Protein AF-A0A1S2PNC9-F1 (afdb_monomer)

Nearest PDB structures (foldseek):
  3hpg-assembly2_F  TM=6.362E-01  e=1.826E-01  Visna/maedi virus EV1 KV1772
  3hpg-assembly3_B-2  TM=6.464E-01  e=2.235E-01  Visna/maedi virus EV1 KV1772
  1cz9-assembly1_A-2  TM=5.524E-01  e=2.927E-01  Avian sarcoma virus
  1b73-assembly1_A  TM=4.528E-01  e=2.391E-01  Aquifex pyrophilus
  5ejk-assembly1_H  TM=5.675E-01  e=9.208E-01  Rous sarcoma virus - Prague C

Solvent-accessible surface area (backbone atoms only — not comparable to full-atom values): 5379 Å² total; per-residue (Å²): 112,68,60,64,49,53,53,53,49,47,70,68,61,87,50,65,41,80,44,77,42,72,69,48,69,74,71,69,30,68,71,41,50,55,51,37,67,78,33,57,83,29,34,44,82,45,65,48,69,82,94,45,67,93,75,36,73,64,48,58,54,48,49,50,49,48,53,55,56,53,48,55,56,53,73,76,55,86,78,80,92,79,90,86,89,131

Sequence (86 aa):
MFCAFLDRLARRAGLKVHVIADPYPVHRSPAVRARLAANAERVELHLTPGYSPELNPGELLNADLKHHVHGARATLCGTGSRSWRL

Mean predicted aligned error: 11.38 Å

Foldseek 3Di:
DVLVVQVVQLVPPVAADEAEEEPDVVCVDPVNVVSCVVRVRRYDYHYDDPPPCVPDPVSVVVVVVCVVVVVVVVVVPPDDDDDDDD

Secondary structure (DSSP, 8-state):
-HHHHHHHHHHHSSS-EEEEE---GGGGSHHHHHHHHTTTTTEEEEEPPTT-GGG-HHHHHHHHHHHHHHHHHHHT--S-------

Structure (mmCIF, N/CA/C/O backbone):
data_AF-A0A1S2PNC9-F1
#
_entry.id   AF-A0A1S2PNC9-F1
#
loop_
_atom_site.group_PDB
_atom_site.id
_atom_site.type_symbol
_atom_site.label_atom_id
_atom_site.label_alt_id
_atom_site.label_comp_id
_atom_site.label_asym_id
_atom_site.label_entity_id
_atom_site.label_seq_id
_atom_site.pdbx_PDB_ins_code
_atom_site.Cartn_x
_atom_site.Cartn_y
_atom_site.Cartn_z
_atom_site.occupancy
_atom_site.B_iso_or_equiv
_atom_site.auth_seq_id
_atom_site.auth_comp_id
_atom_site.auth_asym_id
_atom_site.auth_atom_id
_atom_site.pdbx_PDB_model_num
ATOM 1 N N . MET A 1 1 ? -4.784 -9.185 -8.099 1.00 82.44 1 MET A N 1
ATOM 2 C CA . MET A 1 1 ? -4.251 -9.744 -6.834 1.00 82.44 1 MET A CA 1
ATOM 3 C C . MET A 1 1 ? -3.937 -8.655 -5.802 1.00 82.44 1 MET A C 1
ATOM 5 O O . MET A 1 1 ? -4.552 -8.674 -4.745 1.00 82.44 1 MET A O 1
ATOM 9 N N . PHE A 1 2 ? -3.064 -7.679 -6.100 1.00 92.12 2 PHE A N 1
ATOM 10 C CA . PHE A 1 2 ? -2.669 -6.644 -5.125 1.00 92.12 2 PHE A CA 1
ATOM 11 C C . PHE A 1 2 ? -3.811 -5.705 -4.695 1.00 92.12 2 PHE A C 1
ATOM 13 O O . PHE A 1 2 ? -4.001 -5.507 -3.503 1.00 92.12 2 PHE A O 1
ATOM 20 N N . CYS A 1 3 ? -4.650 -5.212 -5.617 1.00 93.19 3 CYS A N 1
ATOM 21 C CA . CYS A 1 3 ? -5.806 -4.388 -5.227 1.00 93.19 3 CYS A CA 1
ATOM 22 C C . CYS A 1 3 ? -6.741 -5.135 -4.262 1.00 93.19 3 CYS A C 1
ATOM 24 O O . CYS A 1 3 ? -7.036 -4.637 -3.190 1.00 93.19 3 CYS A O 1
ATOM 26 N N . ALA A 1 4 ? -7.098 -6.388 -4.564 1.00 93.50 4 ALA A N 1
ATOM 27 C CA . ALA A 1 4 ? -7.934 -7.199 -3.672 1.00 93.50 4 ALA A CA 1
ATOM 28 C C . ALA A 1 4 ? -7.318 -7.395 -2.270 1.00 93.50 4 ALA A C 1
ATOM 30 O O . ALA A 1 4 ? -8.044 -7.524 -1.281 1.00 93.50 4 ALA A O 1
ATOM 31 N N . PHE A 1 5 ? -5.984 -7.417 -2.172 1.00 92.12 5 PHE A N 1
ATOM 32 C CA . PHE A 1 5 ? -5.287 -7.408 -0.889 1.00 92.12 5 PHE A CA 1
ATOM 33 C C . PHE A 1 5 ? -5.497 -6.083 -0.140 1.00 92.12 5 PHE A C 1
ATOM 35 O O . PHE A 1 5 ? -5.941 -6.133 1.008 1.00 92.12 5 PHE A O 1
ATOM 42 N N . LEU A 1 6 ? -5.275 -4.934 -0.792 1.00 93.06 6 LEU A N 1
ATOM 43 C CA . LEU A 1 6 ? -5.513 -3.605 -0.208 1.00 93.06 6 LEU A CA 1
ATOM 44 C C . LEU A 1 6 ? -6.958 -3.463 0.288 1.00 93.06 6 LEU A C 1
ATOM 46 O O . LEU A 1 6 ? -7.191 -2.989 1.395 1.00 93.06 6 LEU A O 1
ATOM 50 N N . ASP A 1 7 ? -7.927 -3.962 -0.477 1.00 91.94 7 ASP A N 1
ATOM 51 C CA . ASP A 1 7 ? -9.347 -3.878 -0.129 1.00 91.94 7 ASP A CA 1
ATOM 52 C C . ASP A 1 7 ? -9.671 -4.658 1.139 1.00 91.94 7 ASP A C 1
ATOM 54 O O . ASP A 1 7 ? -10.449 -4.224 1.986 1.00 91.94 7 ASP A O 1
ATOM 58 N N . ARG A 1 8 ? -9.100 -5.857 1.253 1.00 93.06 8 ARG A N 1
ATOM 59 C CA . ARG A 1 8 ? -9.285 -6.703 2.426 1.00 93.06 8 ARG A CA 1
ATOM 60 C C . ARG A 1 8 ? -8.632 -6.080 3.656 1.00 93.06 8 ARG A C 1
ATOM 62 O O . ARG A 1 8 ? -9.210 -6.186 4.734 1.00 93.06 8 ARG A O 1
ATOM 69 N N . LEU A 1 9 ? -7.485 -5.424 3.486 1.00 91.75 9 LEU A N 1
ATOM 70 C CA . LEU A 1 9 ? -6.809 -4.672 4.542 1.00 91.75 9 LEU A CA 1
ATOM 71 C C . LEU A 1 9 ? -7.690 -3.512 5.031 1.00 91.75 9 LEU A C 1
ATOM 73 O O . LEU A 1 9 ? -8.022 -3.445 6.213 1.00 91.75 9 LEU A O 1
ATOM 77 N N . ALA A 1 10 ? -8.168 -2.689 4.091 1.00 89.88 10 ALA A N 1
ATOM 78 C CA . ALA A 1 10 ? -9.024 -1.530 4.342 1.00 89.88 10 ALA A CA 1
ATOM 79 C C . ALA A 1 10 ? -10.321 -1.882 5.089 1.00 89.88 10 ALA A C 1
ATOM 81 O O . ALA A 1 10 ? -10.839 -1.078 5.863 1.00 89.88 10 ALA A O 1
ATOM 82 N N . ARG A 1 11 ? -10.877 -3.075 4.834 1.00 91.25 11 ARG A N 1
ATOM 83 C CA . ARG A 1 11 ? -12.099 -3.554 5.497 1.00 91.25 11 ARG A CA 1
ATOM 84 C C . ARG A 1 11 ? -11.862 -4.076 6.911 1.00 91.25 11 ARG A C 1
ATOM 86 O O . ARG A 1 11 ? -12.777 -4.007 7.720 1.00 91.25 11 ARG A O 1
ATOM 93 N N . ARG A 1 12 ? -10.690 -4.652 7.194 1.00 89.50 12 ARG A N 1
ATOM 94 C CA . ARG A 1 12 ? -10.441 -5.383 8.449 1.00 89.50 12 ARG A CA 1
ATOM 95 C C . ARG A 1 12 ? -9.799 -4.543 9.542 1.00 89.50 12 ARG A C 1
ATOM 97 O O . ARG A 1 12 ? -10.009 -4.845 10.707 1.00 89.50 12 ARG A O 1
ATOM 104 N N . ALA A 1 13 ? -9.014 -3.532 9.185 1.00 88.12 13 ALA A N 1
ATOM 105 C CA . ALA A 1 13 ? -8.179 -2.841 10.161 1.00 88.12 13 ALA A CA 1
ATOM 106 C C . ALA A 1 13 ? -8.943 -1.907 11.113 1.00 88.12 13 ALA A C 1
ATOM 108 O O . ALA A 1 13 ? -8.402 -1.546 12.150 1.00 88.12 13 ALA A O 1
ATOM 109 N N . GLY A 1 14 ? -10.164 -1.475 10.767 1.00 85.94 14 GLY A N 1
ATOM 110 C CA . GLY A 1 14 ? -10.949 -0.520 11.570 1.00 85.94 14 GLY A CA 1
ATOM 111 C C . GLY A 1 14 ? -10.349 0.894 11.676 1.00 85.94 14 GLY A C 1
ATOM 112 O O . GLY A 1 14 ? -11.026 1.808 12.130 1.00 85.94 14 GLY A O 1
ATOM 113 N N . LEU A 1 15 ? -9.110 1.079 11.217 1.00 91.31 15 LEU A N 1
ATOM 114 C CA . LEU A 1 15 ? -8.306 2.298 11.227 1.00 91.31 15 LEU A CA 1
ATOM 115 C C . LEU A 1 15 ? -7.576 2.430 9.882 1.00 91.31 15 LEU A C 1
ATOM 117 O O . LEU A 1 15 ? -7.506 1.468 9.107 1.00 91.31 15 LEU A O 1
ATOM 121 N N . LYS A 1 16 ? -7.019 3.614 9.604 1.00 94.06 16 LYS A N 1
ATOM 122 C CA . LYS A 1 16 ? -6.217 3.845 8.399 1.00 94.06 16 LYS A CA 1
ATOM 123 C C . LYS A 1 16 ? -4.955 2.980 8.423 1.00 94.06 16 LYS A C 1
ATOM 125 O O . LYS A 1 16 ? -4.226 2.959 9.412 1.00 94.06 16 LYS A O 1
ATOM 130 N N . VAL A 1 17 ? -4.692 2.275 7.325 1.00 94.12 17 VAL A N 1
ATOM 131 C CA . VAL A 1 17 ? -3.547 1.370 7.200 1.00 94.12 17 VAL A CA 1
ATOM 132 C C . VAL A 1 17 ? -2.477 1.964 6.304 1.00 94.12 17 VAL A C 1
ATOM 134 O O . VAL A 1 17 ? -2.739 2.320 5.156 1.00 94.12 17 VAL A O 1
ATOM 137 N N . HIS A 1 18 ? -1.251 1.991 6.811 1.00 93.69 18 HIS A N 1
ATOM 138 C CA . HIS A 1 18 ? -0.066 2.355 6.049 1.00 93.69 18 HIS A CA 1
ATOM 139 C C . HIS A 1 18 ? 0.611 1.071 5.570 1.00 93.69 18 HIS A C 1
ATOM 141 O O . HIS A 1 18 ? 1.056 0.250 6.370 1.00 93.69 18 HIS A O 1
ATOM 147 N N . VAL A 1 19 ? 0.636 0.868 4.257 1.00 92.25 19 VAL A N 1
ATOM 148 C CA . VAL A 1 19 ? 1.272 -0.283 3.613 1.00 92.25 19 VAL A CA 1
ATOM 149 C C . VAL A 1 19 ? 2.628 0.164 3.101 1.00 92.25 19 VAL A C 1
ATOM 151 O O . VAL A 1 19 ? 2.695 1.100 2.313 1.00 92.25 19 VAL A O 1
ATOM 154 N N . ILE A 1 20 ? 3.692 -0.513 3.515 1.00 90.06 20 ILE A N 1
ATOM 155 C CA . ILE A 1 20 ? 5.039 -0.315 2.976 1.00 90.06 20 ILE A CA 1
ATOM 156 C C . ILE A 1 20 ? 5.323 -1.488 2.037 1.00 90.06 20 ILE A C 1
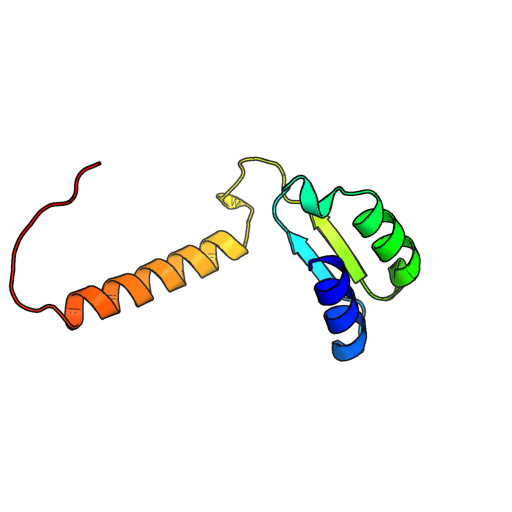ATOM 158 O O . ILE A 1 20 ? 5.133 -2.641 2.425 1.00 90.06 20 ILE A O 1
ATOM 162 N N . ALA A 1 21 ? 5.714 -1.208 0.796 1.00 87.94 21 ALA A N 1
ATOM 163 C CA . ALA A 1 21 ? 6.001 -2.232 -0.204 1.00 87.94 21 ALA A CA 1
ATOM 164 C C . ALA A 1 21 ? 7.231 -1.877 -1.041 1.00 87.94 21 ALA A C 1
ATOM 166 O O . ALA A 1 21 ? 7.563 -0.706 -1.225 1.00 87.94 21 ALA A O 1
ATOM 167 N N . ASP A 1 22 ? 7.868 -2.900 -1.602 1.00 84.25 22 ASP A N 1
ATOM 168 C CA . ASP A 1 22 ? 8.969 -2.714 -2.538 1.00 84.25 22 ASP A CA 1
ATOM 169 C C . ASP A 1 22 ? 8.516 -1.995 -3.818 1.00 84.25 22 ASP A C 1
ATOM 171 O O . ASP A 1 22 ? 7.355 -2.100 -4.232 1.00 84.25 22 ASP A O 1
ATOM 175 N N . PRO A 1 23 ? 9.423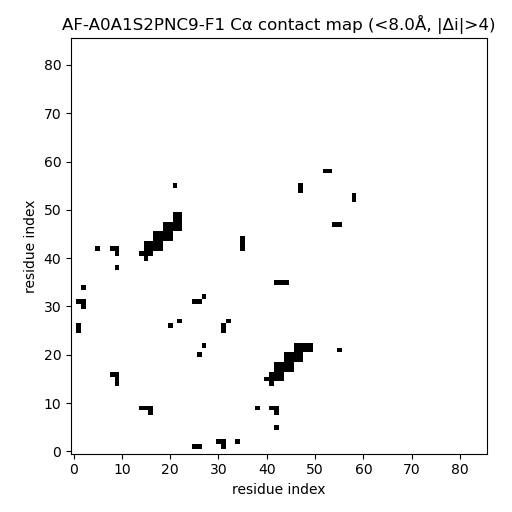 -1.299 -4.519 1.00 85.62 23 PRO A N 1
ATOM 176 C CA . PRO A 1 23 ? 9.114 -0.542 -5.724 1.00 85.62 23 PRO A CA 1
ATOM 177 C C . PRO A 1 23 ? 8.914 -1.424 -6.973 1.00 85.62 23 PRO A C 1
ATOM 179 O O . PRO A 1 23 ? 9.407 -1.087 -8.053 1.00 85.62 23 PRO A O 1
ATOM 182 N N . TYR A 1 24 ? 8.163 -2.526 -6.884 1.00 86.81 24 TYR A N 1
ATOM 183 C CA . TYR A 1 24 ? 7.827 -3.333 -8.059 1.00 86.81 24 TYR A CA 1
ATOM 184 C C . TYR A 1 24 ? 6.829 -2.610 -8.984 1.00 86.81 24 TYR A C 1
ATOM 186 O O . TYR A 1 24 ? 5.906 -1.939 -8.504 1.00 86.81 24 TYR A O 1
ATOM 194 N N . PRO A 1 25 ? 6.935 -2.779 -10.320 1.00 88.25 25 PRO A N 1
ATOM 195 C CA . PRO A 1 25 ? 6.040 -2.132 -11.287 1.00 88.25 25 PRO A CA 1
ATOM 196 C C . PRO A 1 25 ? 4.547 -2.366 -11.020 1.00 88.25 25 PRO A C 1
ATOM 198 O O . PRO A 1 25 ? 3.730 -1.470 -11.230 1.00 88.25 25 PRO A O 1
ATOM 201 N N . VAL A 1 26 ? 4.184 -3.539 -10.488 1.00 89.19 26 VAL A N 1
ATOM 202 C CA . VAL A 1 26 ? 2.795 -3.892 -10.156 1.00 89.19 26 VAL A CA 1
ATOM 203 C C . VAL A 1 26 ? 2.158 -2.918 -9.157 1.00 89.19 26 VAL A C 1
ATOM 205 O O . VAL A 1 26 ? 0.991 -2.550 -9.322 1.00 89.19 26 VAL A O 1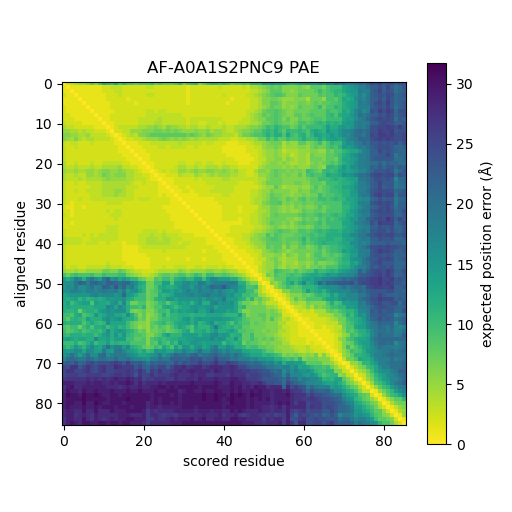
ATOM 208 N N . HIS A 1 27 ? 2.923 -2.427 -8.177 1.00 89.81 27 HIS A N 1
ATOM 209 C CA . HIS A 1 27 ? 2.445 -1.479 -7.166 1.00 89.81 27 HIS A CA 1
ATOM 210 C C . HIS A 1 27 ? 2.270 -0.061 -7.723 1.00 89.81 27 HIS A C 1
ATOM 212 O O . HIS A 1 27 ? 1.538 0.742 -7.153 1.00 89.81 27 HIS A O 1
ATOM 218 N N . ARG A 1 28 ? 2.896 0.244 -8.867 1.00 88.56 28 ARG A N 1
ATOM 219 C CA . ARG A 1 28 ? 2.770 1.535 -9.560 1.00 88.56 28 ARG A CA 1
ATOM 220 C C . ARG A 1 28 ? 1.696 1.547 -10.643 1.00 88.56 28 ARG A C 1
ATOM 222 O O . ARG A 1 28 ? 1.484 2.594 -11.255 1.00 88.56 28 ARG A O 1
ATOM 229 N N . SER A 1 29 ? 1.038 0.415 -10.889 1.00 94.31 29 SER A N 1
ATOM 230 C CA . SER A 1 29 ? 0.063 0.288 -11.970 1.00 94.31 29 SER A CA 1
ATOM 231 C C . SER A 1 29 ? -1.109 1.278 -11.825 1.00 94.31 29 SER A C 1
ATOM 233 O O . SER A 1 29 ? -1.503 1.613 -10.701 1.00 94.31 29 SER A O 1
ATOM 235 N N . PRO A 1 30 ? -1.719 1.726 -12.940 1.00 94.69 30 PRO A N 1
ATOM 236 C CA . PRO A 1 30 ? -2.860 2.643 -12.902 1.00 94.69 30 PRO A CA 1
ATOM 237 C C . PRO A 1 30 ? -4.023 2.127 -12.049 1.00 94.69 30 PRO A C 1
ATOM 239 O O . PRO A 1 30 ? -4.626 2.889 -11.299 1.00 94.69 30 PRO A O 1
ATOM 242 N N . ALA A 1 31 ? -4.285 0.817 -12.095 1.00 94.75 31 ALA A N 1
ATOM 243 C CA . ALA A 1 31 ? -5.326 0.179 -11.294 1.00 94.75 31 ALA A CA 1
ATOM 244 C C . ALA A 1 31 ? -5.083 0.328 -9.782 1.00 94.75 31 ALA A C 1
ATOM 246 O O . ALA A 1 31 ? -6.023 0.562 -9.024 1.00 94.75 31 ALA A O 1
ATOM 247 N N . VAL A 1 32 ? -3.827 0.223 -9.337 1.00 94.00 32 VAL A N 1
ATOM 248 C CA . VAL A 1 32 ? -3.463 0.408 -7.925 1.00 94.00 32 VAL A CA 1
ATOM 249 C C . VAL A 1 32 ? -3.606 1.870 -7.521 1.00 94.00 32 VAL A C 1
ATOM 251 O O . VAL A 1 32 ? -4.195 2.151 -6.481 1.00 94.00 32 VAL A O 1
ATOM 254 N N . ARG A 1 33 ? -3.157 2.808 -8.363 1.00 94.12 33 ARG A N 1
ATOM 255 C CA . ARG A 1 33 ? -3.314 4.250 -8.106 1.00 94.12 33 ARG A CA 1
ATOM 256 C C . ARG A 1 33 ? -4.782 4.653 -7.988 1.00 94.12 33 ARG A C 1
ATOM 258 O O . ARG A 1 33 ? -5.151 5.314 -7.022 1.00 94.12 33 ARG A O 1
ATOM 265 N N . ALA A 1 34 ? -5.621 4.202 -8.921 1.00 95.56 34 ALA A N 1
ATOM 266 C CA . ALA A 1 34 ? -7.060 4.447 -8.884 1.00 95.56 34 ALA A CA 1
ATOM 267 C C . ALA A 1 34 ? -7.693 3.878 -7.606 1.00 95.56 34 ALA A C 1
ATOM 269 O O . ALA A 1 34 ? -8.514 4.530 -6.962 1.00 95.56 34 ALA A O 1
ATOM 270 N N . ARG A 1 35 ? -7.264 2.679 -7.189 1.00 93.88 35 ARG A N 1
ATOM 271 C CA . ARG A 1 35 ? -7.757 2.059 -5.958 1.00 93.88 35 ARG A CA 1
ATOM 272 C C . ARG A 1 35 ? -7.360 2.835 -4.704 1.00 93.88 35 ARG A C 1
ATOM 274 O O . ARG A 1 35 ? -8.202 2.998 -3.822 1.00 93.88 35 ARG A O 1
ATOM 281 N N . LEU A 1 36 ? -6.114 3.295 -4.621 1.00 94.69 36 LEU A N 1
ATOM 282 C CA . LEU A 1 36 ? -5.622 4.092 -3.496 1.00 94.69 36 LEU A CA 1
ATOM 283 C C . LEU A 1 36 ? -6.345 5.437 -3.414 1.00 94.69 36 LEU A C 1
ATOM 285 O O . LEU A 1 36 ? -6.793 5.804 -2.336 1.00 94.69 36 LEU A O 1
ATOM 289 N N . ALA A 1 37 ? -6.563 6.110 -4.547 1.00 94.50 37 ALA A N 1
ATOM 290 C CA . ALA A 1 37 ? -7.338 7.350 -4.589 1.00 94.50 37 ALA A CA 1
ATOM 291 C C . ALA A 1 37 ? -8.767 7.149 -4.054 1.00 94.50 37 ALA A C 1
ATOM 293 O O . ALA A 1 37 ? -9.233 7.920 -3.222 1.00 94.50 37 ALA A O 1
ATOM 294 N N . ALA A 1 38 ? -9.431 6.057 -4.447 1.00 93.69 38 ALA A N 1
ATOM 295 C CA . ALA A 1 38 ? -10.767 5.720 -3.955 1.00 93.69 38 ALA A CA 1
ATOM 296 C C . ALA A 1 38 ? -10.812 5.319 -2.463 1.00 93.69 38 ALA A C 1
ATOM 298 O O . ALA A 1 38 ? -11.898 5.171 -1.909 1.00 93.69 38 ALA A O 1
ATOM 299 N N . ASN A 1 39 ? -9.667 5.079 -1.810 1.00 91.56 39 ASN A N 1
ATOM 300 C CA . ASN A 1 39 ? -9.590 4.605 -0.421 1.00 91.56 39 ASN A CA 1
ATOM 301 C C . ASN A 1 39 ? -8.570 5.390 0.420 1.00 91.56 39 ASN A C 1
ATOM 303 O O . ASN A 1 39 ? -8.065 4.845 1.399 1.00 91.56 39 ASN A O 1
ATOM 307 N N . ALA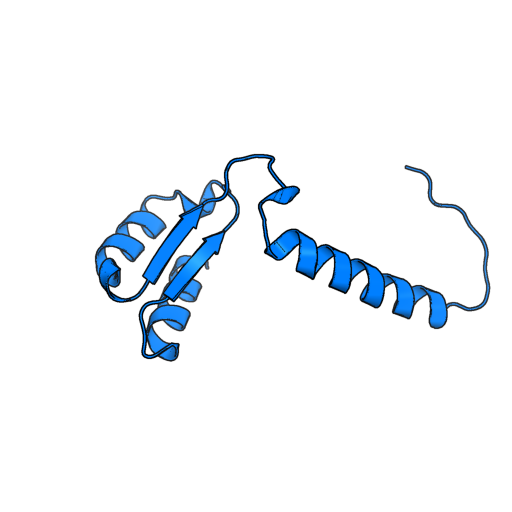 A 1 40 ? -8.277 6.646 0.074 1.00 91.38 40 ALA A N 1
ATOM 308 C CA . ALA A 1 40 ? -7.193 7.423 0.688 1.00 91.38 40 ALA A CA 1
ATOM 309 C C . ALA A 1 40 ? -7.341 7.615 2.216 1.00 91.38 40 ALA A C 1
ATOM 311 O O . ALA A 1 40 ? -6.350 7.672 2.944 1.00 91.38 40 ALA A O 1
ATOM 312 N N . GLU A 1 41 ? -8.581 7.641 2.713 1.00 93.69 41 GLU A N 1
ATOM 313 C CA . GLU A 1 41 ? -8.915 7.691 4.148 1.00 93.69 41 GLU A CA 1
ATOM 314 C C . GLU A 1 41 ? -8.611 6.377 4.889 1.00 93.69 41 GLU A C 1
ATOM 316 O O . GLU A 1 41 ? -8.465 6.346 6.107 1.00 93.69 41 GLU A O 1
ATOM 321 N N . ARG A 1 42 ? -8.531 5.256 4.163 1.00 93.56 42 ARG A N 1
ATOM 322 C CA . ARG A 1 42 ? -8.432 3.907 4.740 1.00 93.56 42 ARG A CA 1
ATOM 323 C C . ARG A 1 42 ? -7.089 3.245 4.497 1.00 93.56 42 ARG A C 1
ATOM 325 O O . ARG A 1 42 ? -6.675 2.432 5.316 1.00 93.56 42 ARG A O 1
ATOM 332 N N . VAL A 1 43 ? -6.439 3.526 3.371 1.00 95.50 43 VAL A N 1
ATOM 333 C CA . VAL A 1 43 ? -5.176 2.892 2.991 1.00 95.50 43 VAL A CA 1
ATOM 334 C C . VAL A 1 43 ? -4.266 3.894 2.306 1.00 95.50 43 VAL A C 1
ATOM 336 O O . VAL A 1 43 ? -4.667 4.578 1.368 1.00 95.50 43 VAL A O 1
ATOM 339 N N . GLU A 1 44 ? -3.012 3.901 2.734 1.00 95.44 44 GLU A N 1
ATOM 340 C CA . GLU A 1 44 ? -1.939 4.677 2.133 1.00 95.44 44 GLU A CA 1
ATOM 341 C C . GLU A 1 44 ? -0.764 3.755 1.806 1.00 95.44 44 GLU A C 1
ATOM 343 O O . GLU A 1 44 ? -0.376 2.926 2.629 1.00 95.44 44 GLU A O 1
ATOM 348 N N . LEU A 1 45 ? -0.222 3.866 0.592 1.00 94.31 45 LEU A N 1
ATOM 349 C CA . LEU A 1 45 ? 0.883 3.032 0.122 1.00 94.31 45 LEU A CA 1
ATOM 350 C C . LEU A 1 45 ? 2.175 3.845 0.069 1.00 94.31 45 LEU A C 1
ATOM 352 O O . LEU A 1 45 ? 2.252 4.849 -0.635 1.00 94.31 45 LEU A O 1
ATOM 356 N N . HIS A 1 46 ? 3.194 3.335 0.743 1.00 91.56 46 HIS A N 1
ATOM 357 C CA . HIS A 1 46 ? 4.554 3.848 0.786 1.00 91.56 46 HIS A CA 1
ATOM 358 C C . HIS A 1 46 ? 5.446 2.873 0.024 1.00 91.56 46 HIS A C 1
ATOM 360 O O . HIS A 1 46 ? 5.447 1.676 0.312 1.00 91.56 46 HIS A O 1
ATOM 366 N N . LEU A 1 47 ? 6.175 3.364 -0.977 1.00 88.19 47 LEU A N 1
ATOM 367 C CA . LEU A 1 47 ? 7.133 2.541 -1.711 1.00 88.19 47 LEU A CA 1
ATOM 368 C C . LEU A 1 47 ? 8.535 2.815 -1.187 1.00 88.19 47 LEU A C 1
ATOM 370 O O . LEU A 1 47 ? 8.929 3.977 -1.086 1.00 88.19 47 LEU A O 1
ATOM 374 N N . THR A 1 48 ? 9.285 1.760 -0.884 1.00 83.62 48 THR A N 1
ATOM 375 C CA . THR A 1 48 ? 10.689 1.909 -0.498 1.00 83.62 48 THR A CA 1
ATOM 376 C C . THR A 1 48 ? 11.512 2.455 -1.677 1.00 83.62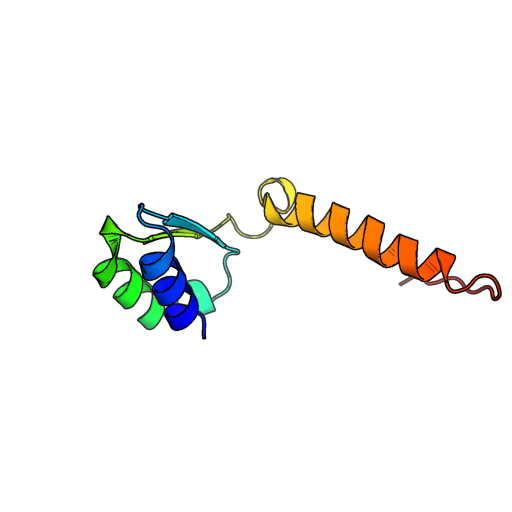 48 THR A C 1
ATOM 378 O O . THR A 1 48 ? 11.176 2.214 -2.849 1.00 83.62 48 THR A O 1
ATOM 381 N N . PRO A 1 49 ? 12.586 3.221 -1.406 1.00 76.19 49 PRO A N 1
ATOM 382 C CA . PRO A 1 49 ? 13.578 3.544 -2.422 1.00 76.19 49 PRO A CA 1
ATOM 383 C C . PRO A 1 49 ? 14.120 2.246 -3.035 1.00 76.19 49 PRO A C 1
ATOM 385 O O . PRO A 1 49 ? 14.310 1.250 -2.338 1.00 76.19 49 PRO A O 1
ATOM 388 N N . GLY A 1 50 ? 14.338 2.231 -4.351 1.00 65.62 50 GLY A N 1
ATOM 389 C CA . GLY A 1 50 ? 14.915 1.056 -5.005 1.00 65.62 50 GLY A CA 1
ATOM 390 C C . GLY A 1 50 ? 16.308 0.755 -4.454 1.00 65.62 50 GLY A C 1
ATOM 391 O O . GLY A 1 50 ? 17.110 1.673 -4.333 1.00 65.62 50 GLY A O 1
ATOM 392 N N . TYR A 1 51 ? 16.588 -0.523 -4.175 1.00 57.75 51 TYR A N 1
ATOM 393 C CA . TYR A 1 51 ? 17.901 -1.020 -3.738 1.00 57.75 51 TYR A CA 1
ATOM 394 C C . TYR A 1 51 ? 18.419 -0.482 -2.384 1.00 57.75 51 TYR A C 1
ATOM 396 O O . TYR A 1 51 ? 19.624 -0.338 -2.214 1.00 57.75 51 TYR A O 1
ATOM 404 N N . SER A 1 52 ? 17.533 -0.280 -1.400 1.00 63.59 52 SER A N 1
ATOM 405 C CA . SER A 1 52 ? 17.913 -0.043 0.008 1.00 63.59 52 SER A CA 1
ATOM 406 C C . SER A 1 52 ? 17.373 -1.140 0.940 1.00 63.59 52 SER A C 1
ATOM 408 O O . SER A 1 52 ? 16.389 -0.909 1.653 1.00 63.59 52 SER A O 1
ATOM 410 N N . PRO A 1 53 ? 17.953 -2.358 0.926 1.00 60.91 53 PRO A N 1
ATOM 411 C CA . PRO A 1 53 ? 17.535 -3.450 1.813 1.00 60.91 53 PRO A CA 1
ATOM 412 C C . PRO A 1 53 ? 17.614 -3.072 3.301 1.00 60.91 53 PRO A C 1
ATOM 414 O O . PRO A 1 53 ? 16.779 -3.506 4.088 1.00 60.91 53 PRO A O 1
ATOM 417 N N . GLU A 1 54 ? 18.547 -2.200 3.679 1.00 61.38 54 GLU A N 1
ATOM 418 C CA . GLU A 1 54 ? 18.717 -1.662 5.032 1.00 61.38 54 GLU A CA 1
ATOM 419 C C . GLU A 1 54 ? 17.541 -0.799 5.521 1.00 61.38 54 GLU A C 1
ATOM 421 O O . GLU A 1 54 ? 17.363 -0.633 6.725 1.00 61.38 54 GLU A O 1
ATOM 426 N N . LEU A 1 55 ? 16.717 -0.276 4.605 1.00 62.59 55 LEU A N 1
ATOM 427 C CA . LEU A 1 55 ? 15.541 0.540 4.923 1.00 62.59 55 LEU A CA 1
ATOM 428 C C . LEU A 1 55 ? 14.223 -0.235 4.814 1.00 62.59 55 LEU A C 1
ATOM 430 O O . LEU A 1 55 ? 13.166 0.314 5.128 1.00 62.59 55 LEU A O 1
ATOM 434 N N . ASN A 1 56 ? 14.258 -1.494 4.368 1.00 68.88 56 ASN A N 1
ATOM 435 C CA . ASN A 1 56 ? 13.070 -2.332 4.301 1.00 68.88 56 ASN A CA 1
ATOM 436 C C . ASN A 1 56 ? 12.901 -3.092 5.631 1.00 68.88 56 ASN A C 1
ATOM 438 O O . ASN A 1 56 ? 13.602 -4.080 5.854 1.00 68.88 56 ASN A O 1
ATOM 442 N N . PRO A 1 57 ? 11.948 -2.716 6.510 1.00 66.44 57 PRO A N 1
ATOM 443 C CA . PRO A 1 57 ? 11.716 -3.450 7.758 1.00 66.44 57 PRO A CA 1
ATOM 444 C C . PRO A 1 57 ? 11.320 -4.916 7.509 1.00 66.44 57 PRO A C 1
ATOM 446 O O . PRO A 1 57 ? 11.531 -5.774 8.366 1.00 66.44 57 PRO A O 1
ATOM 449 N N . GLY A 1 58 ? 10.783 -5.218 6.321 1.00 67.00 58 GLY A N 1
ATOM 450 C CA . GLY A 1 58 ? 10.507 -6.577 5.881 1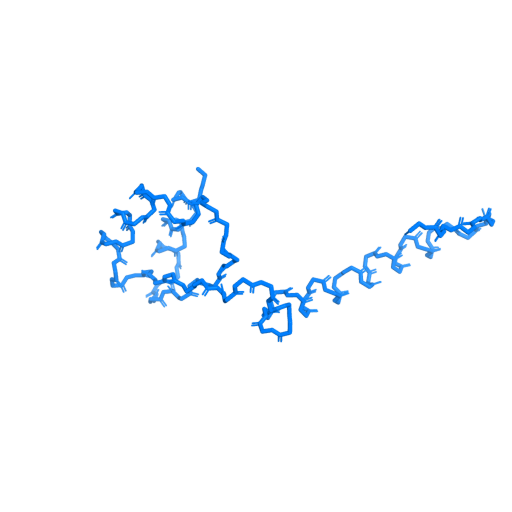.00 67.00 58 GLY A CA 1
ATOM 451 C C . GLY A 1 58 ? 11.768 -7.417 5.687 1.00 67.00 58 GLY A C 1
ATOM 452 O O . GLY A 1 58 ? 11.713 -8.611 5.953 1.00 67.00 58 GLY A O 1
ATOM 453 N N . GLU A 1 59 ? 12.905 -6.832 5.299 1.00 73.44 59 GLU A N 1
ATOM 454 C CA . GLU A 1 59 ? 14.157 -7.584 5.133 1.00 73.44 59 GLU A CA 1
ATOM 455 C C . GLU A 1 59 ? 14.720 -8.055 6.472 1.00 73.44 59 GLU A C 1
ATOM 457 O O . GLU A 1 59 ? 15.202 -9.180 6.547 1.00 73.44 59 GLU A O 1
ATOM 462 N N . LEU A 1 60 ? 14.583 -7.273 7.549 1.00 70.19 60 LEU A N 1
ATOM 463 C CA . LEU A 1 60 ? 14.999 -7.714 8.884 1.00 70.19 60 LEU A CA 1
ATOM 464 C C . LEU A 1 60 ? 14.175 -8.923 9.352 1.00 70.19 60 LEU A C 1
ATOM 466 O O . LEU A 1 60 ? 14.737 -9.932 9.777 1.00 70.19 60 LEU A O 1
ATOM 470 N N . LEU A 1 61 ? 12.847 -8.852 9.211 1.00 73.12 61 LEU A N 1
ATOM 471 C CA . LEU A 1 61 ? 11.959 -9.976 9.518 1.00 73.12 61 LEU A CA 1
ATOM 472 C C . LEU A 1 61 ? 12.250 -11.182 8.618 1.00 73.12 61 LEU A C 1
ATOM 474 O O . LEU A 1 61 ? 12.265 -12.319 9.075 1.00 73.12 61 LEU A O 1
ATOM 478 N N . ASN A 1 62 ? 12.464 -10.955 7.326 1.00 77.06 62 ASN A N 1
ATOM 479 C CA . ASN A 1 62 ? 12.705 -12.023 6.367 1.00 77.06 62 ASN A CA 1
ATOM 480 C C . ASN A 1 62 ? 14.075 -12.672 6.588 1.00 77.06 62 ASN A C 1
ATOM 482 O O . ASN A 1 62 ? 14.201 -13.876 6.407 1.00 77.06 62 ASN A O 1
ATOM 486 N N . ALA A 1 63 ? 15.0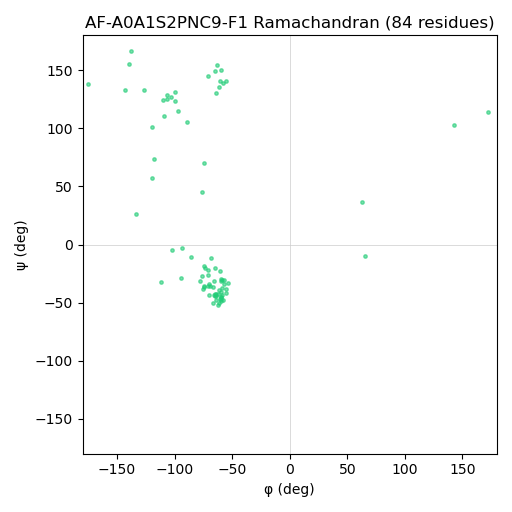88 -11.909 7.002 1.00 77.75 63 ALA A N 1
ATOM 487 C CA . ALA A 1 63 ? 16.387 -12.427 7.410 1.00 77.75 63 ALA A CA 1
ATOM 488 C C . ALA A 1 63 ? 16.260 -13.306 8.658 1.00 77.75 63 ALA A C 1
ATOM 490 O O . ALA A 1 63 ? 16.798 -14.412 8.661 1.00 77.75 63 ALA A O 1
ATOM 491 N N . ASP A 1 64 ? 15.494 -12.867 9.660 1.00 77.75 64 ASP A N 1
ATOM 492 C CA . ASP A 1 64 ? 15.203 -13.656 10.859 1.00 77.75 64 ASP A CA 1
ATOM 493 C C . ASP A 1 64 ? 14.463 -14.959 10.516 1.00 77.75 64 ASP A C 1
ATOM 495 O O . ASP A 1 64 ? 14.910 -16.055 10.855 1.00 77.75 64 ASP A O 1
ATOM 499 N N . LEU A 1 65 ? 13.383 -14.861 9.736 1.00 77.12 65 LEU A N 1
ATOM 500 C CA . LEU A 1 65 ? 12.627 -16.022 9.272 1.00 77.12 65 LEU A CA 1
ATOM 501 C C . LEU A 1 65 ? 13.497 -16.966 8.442 1.00 77.12 65 LEU A C 1
ATOM 503 O O . LEU A 1 65 ? 13.463 -18.171 8.666 1.00 77.12 65 LEU A O 1
ATOM 507 N N . LYS A 1 66 ? 14.300 -16.454 7.504 1.00 78.50 66 LYS A N 1
ATOM 508 C CA . LYS A 1 66 ? 15.243 -17.267 6.724 1.00 78.50 66 LYS A CA 1
ATOM 509 C C . LYS A 1 66 ? 16.241 -17.956 7.649 1.00 78.50 66 LYS A C 1
ATOM 511 O O . LYS A 1 66 ? 16.458 -19.153 7.497 1.00 78.50 66 LYS A O 1
ATOM 516 N N . HIS A 1 67 ? 16.808 -17.252 8.625 1.00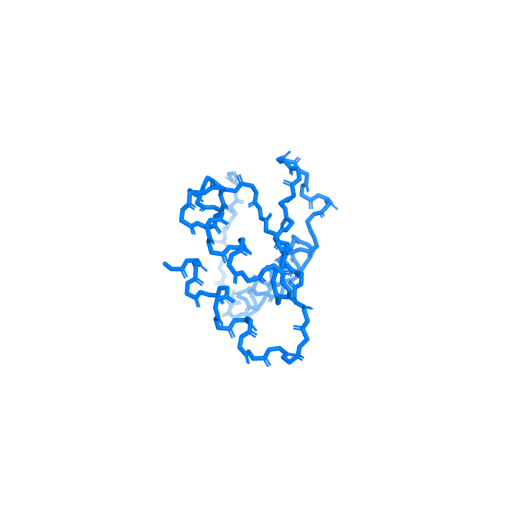 77.44 67 HIS A N 1
ATOM 517 C CA . HIS A 1 67 ? 17.756 -17.831 9.573 1.00 77.44 67 HIS A CA 1
ATOM 518 C C . HIS A 1 67 ? 17.129 -18.992 10.361 1.00 77.44 67 HIS A C 1
ATOM 520 O O . HIS A 1 67 ? 17.682 -20.093 10.394 1.00 77.44 67 HIS A O 1
ATOM 526 N N . HIS A 1 68 ? 15.929 -18.789 10.903 1.00 74.75 68 HIS A N 1
ATOM 527 C CA . HIS A 1 68 ? 15.234 -19.787 11.713 1.00 74.75 68 HIS A CA 1
ATOM 528 C C . HIS A 1 68 ? 14.646 -20.947 10.891 1.00 74.75 68 HIS A C 1
ATOM 530 O O . HIS A 1 68 ? 14.711 -22.103 11.310 1.00 74.75 68 HIS A O 1
ATOM 536 N N . VAL A 1 69 ? 14.131 -20.683 9.688 1.00 75.00 69 VAL A N 1
ATOM 537 C CA . VAL A 1 69 ? 13.576 -21.712 8.792 1.00 75.00 69 VAL A CA 1
ATOM 538 C C . VAL A 1 69 ? 14.685 -22.539 8.132 1.00 75.00 69 VAL A C 1
ATOM 540 O O . VAL A 1 69 ? 14.546 -23.758 8.009 1.00 75.00 69 VAL A O 1
ATOM 543 N N . HIS A 1 70 ? 15.808 -21.928 7.741 1.00 62.22 70 HIS A N 1
ATOM 544 C CA . HIS A 1 70 ? 16.970 -22.672 7.241 1.00 62.22 70 HIS A CA 1
ATOM 545 C C . HIS A 1 70 ? 17.679 -23.442 8.365 1.00 62.22 70 HIS A C 1
ATOM 547 O O . HIS A 1 70 ? 18.099 -24.577 8.135 1.00 62.22 70 HIS A O 1
ATOM 553 N N . GLY A 1 71 ? 17.733 -22.889 9.583 1.00 56.28 71 GLY A N 1
ATOM 554 C CA . GLY A 1 71 ? 18.239 -23.580 10.773 1.00 56.28 71 GLY A CA 1
ATOM 555 C C . GLY A 1 71 ? 17.436 -24.840 11.107 1.00 56.28 71 GLY A C 1
ATOM 556 O O . GLY A 1 71 ? 18.015 -25.913 11.254 1.00 56.28 71 GLY A O 1
ATOM 557 N N . ALA A 1 72 ? 16.101 -24.761 11.101 1.00 54.09 72 ALA A N 1
ATOM 558 C CA . ALA A 1 72 ? 15.228 -25.919 11.329 1.00 54.09 72 ALA A CA 1
ATOM 559 C C . ALA A 1 72 ? 15.435 -27.046 10.297 1.00 54.09 72 ALA A C 1
ATOM 561 O O . ALA A 1 72 ? 15.300 -28.230 10.609 1.00 54.09 72 ALA A O 1
ATOM 562 N N . ARG A 1 73 ? 15.806 -26.690 9.062 1.00 48.88 73 ARG A N 1
ATOM 563 C CA . ARG A 1 73 ? 16.084 -27.644 7.982 1.00 48.88 73 ARG A CA 1
ATOM 564 C C . ARG A 1 73 ? 17.451 -28.328 8.132 1.00 48.88 73 ARG A C 1
ATOM 566 O O . ARG A 1 73 ? 17.601 -29.463 7.689 1.00 48.88 73 ARG A O 1
ATOM 573 N N . ALA A 1 74 ? 18.415 -27.671 8.780 1.00 50.97 74 ALA A N 1
ATOM 574 C CA . ALA A 1 74 ? 19.706 -28.261 9.131 1.00 50.97 74 ALA A CA 1
ATOM 575 C C . ALA A 1 74 ? 19.585 -29.244 10.310 1.00 50.97 74 ALA A C 1
ATOM 577 O O . ALA A 1 74 ? 20.219 -30.296 10.293 1.00 50.97 74 ALA A O 1
ATOM 578 N N . THR A 1 75 ? 18.715 -28.965 11.286 1.00 46.84 75 THR A N 1
ATOM 579 C CA . THR A 1 75 ? 18.500 -29.848 12.448 1.00 46.84 75 THR A CA 1
ATOM 580 C C . THR A 1 75 ? 17.765 -31.146 12.088 1.00 46.84 75 THR A C 1
ATOM 582 O O . THR A 1 75 ? 17.963 -32.166 12.739 1.00 46.84 75 THR A O 1
ATOM 585 N N . LEU A 1 76 ? 16.951 -31.142 11.026 1.00 50.09 76 LEU A N 1
ATOM 586 C CA . LEU A 1 76 ? 16.237 -32.332 10.537 1.00 50.09 76 LEU A CA 1
ATOM 587 C C . LEU A 1 76 ? 17.064 -33.208 9.580 1.00 50.09 76 LEU A C 1
ATOM 589 O O . LEU A 1 76 ? 16.651 -34.323 9.274 1.00 50.09 76 LEU A O 1
ATOM 593 N N . CYS A 1 77 ? 18.224 -32.735 9.115 1.00 43.00 77 CYS A N 1
ATOM 594 C CA . CYS A 1 77 ? 19.113 -33.485 8.225 1.00 43.00 77 CYS A CA 1
ATOM 595 C C . CYS A 1 77 ? 20.484 -33.690 8.880 1.00 43.00 77 CYS A C 1
ATOM 597 O O . CYS A 1 77 ? 21.531 -33.311 8.357 1.00 43.00 77 CYS A O 1
ATOM 599 N N . GLY A 1 78 ? 20.481 -34.303 10.061 1.00 50.72 78 GLY A N 1
ATOM 600 C CA . GLY A 1 78 ? 21.687 -34.834 10.679 1.00 50.72 78 GLY A CA 1
ATOM 601 C C . GLY A 1 78 ? 22.150 -36.117 9.990 1.00 50.72 78 GLY A C 1
ATOM 602 O O . GLY A 1 78 ? 22.011 -37.178 10.580 1.00 50.72 78 GLY A O 1
ATOM 603 N N . THR A 1 79 ? 22.654 -36.037 8.753 1.00 45.81 79 THR A N 1
ATOM 604 C CA . THR A 1 79 ? 23.813 -36.792 8.215 1.00 45.81 79 THR A CA 1
ATOM 605 C C . THR A 1 79 ? 23.953 -36.550 6.710 1.00 45.81 79 THR A C 1
ATOM 607 O O . THR A 1 79 ? 23.138 -37.006 5.916 1.00 45.81 79 THR A O 1
ATOM 610 N N . GLY A 1 80 ? 25.036 -35.889 6.295 1.00 42.62 80 GLY A N 1
ATOM 611 C 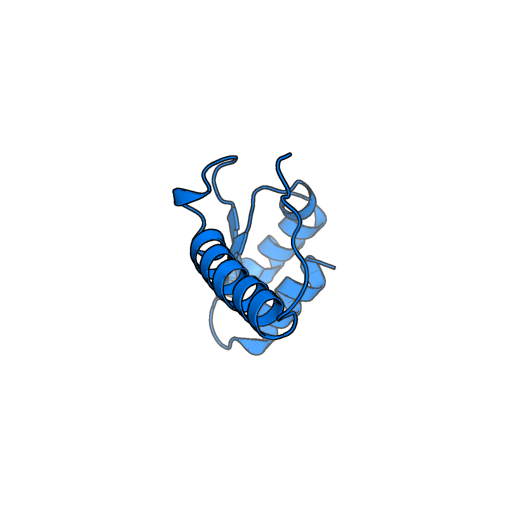CA . GLY A 1 80 ? 25.462 -35.887 4.893 1.00 42.62 80 GLY A CA 1
ATOM 612 C C . GLY A 1 80 ? 26.032 -34.557 4.430 1.00 42.62 80 GLY A C 1
ATOM 613 O O . GLY A 1 80 ? 25.302 -33.616 4.141 1.00 42.62 80 GLY A O 1
ATOM 614 N N . SER A 1 81 ? 27.357 -34.494 4.329 1.00 48.12 81 SER A N 1
ATOM 615 C CA . SER A 1 81 ? 28.084 -33.355 3.781 1.00 48.12 81 SER A CA 1
ATOM 616 C C . SER A 1 81 ? 27.665 -33.027 2.340 1.00 48.12 81 SER A C 1
ATOM 618 O O . SER A 1 81 ? 27.549 -33.919 1.493 1.00 48.12 81 SER A O 1
ATOM 620 N N . ARG A 1 82 ? 27.531 -31.728 2.038 1.00 45.91 82 ARG A N 1
ATOM 621 C CA . ARG A 1 82 ? 28.202 -31.089 0.892 1.00 45.91 82 ARG A CA 1
ATOM 622 C C . ARG A 1 82 ? 27.979 -29.578 0.850 1.00 45.91 82 ARG A C 1
ATOM 624 O O . ARG A 1 82 ? 26.887 -29.079 1.098 1.00 45.91 82 ARG A O 1
ATOM 631 N N . SER A 1 83 ? 29.071 -28.884 0.541 1.00 44.19 83 SER A N 1
ATOM 632 C CA . SER A 1 83 ? 29.171 -27.438 0.383 1.00 44.19 83 SER A CA 1
ATOM 633 C C . SER A 1 83 ? 28.269 -26.911 -0.728 1.00 44.19 83 SER A C 1
ATOM 635 O O . SER A 1 83 ? 28.263 -27.478 -1.820 1.00 44.19 83 SER A O 1
ATOM 637 N N . TRP A 1 84 ? 27.642 -25.760 -0.497 1.00 33.78 84 TRP A N 1
ATOM 638 C CA . TRP A 1 84 ? 27.056 -24.948 -1.559 1.00 33.78 84 TRP A CA 1
ATOM 639 C C . TRP A 1 84 ? 27.722 -23.576 -1.554 1.00 33.78 84 TRP A C 1
ATOM 641 O O . TRP A 1 84 ? 27.455 -22.735 -0.700 1.00 33.78 84 TRP A O 1
ATOM 651 N N . ARG A 1 85 ? 28.652 -23.409 -2.496 1.00 33.88 85 ARG A N 1
ATOM 652 C CA . ARG A 1 85 ? 29.198 -22.132 -2.945 1.00 33.88 85 ARG A CA 1
ATOM 653 C C . ARG A 1 85 ? 28.641 -21.930 -4.353 1.00 33.88 85 ARG A C 1
ATOM 655 O O . ARG A 1 85 ? 29.027 -22.688 -5.238 1.00 33.88 85 ARG A O 1
ATOM 662 N N . LEU A 1 86 ? 27.738 -20.968 -4.514 1.00 37.06 86 LEU A N 1
ATOM 663 C CA . LEU A 1 86 ? 27.507 -20.178 -5.724 1.00 37.06 86 LEU A CA 1
ATOM 664 C C . LEU A 1 86 ? 27.099 -18.780 -5.262 1.00 37.06 86 LEU A C 1
ATOM 666 O O . LEU A 1 86 ? 26.247 -18.715 -4.348 1.00 37.06 86 LEU A O 1
#

pLDDT: mean 77.49, std 18.26, range [33.78, 95.56]

Radius of gyration: 18.44 Å; Cα contacts (8 Å, |Δi|>4): 60; chains: 1; bounding box: 41×44×25 Å